Protein AF-U9UAG0-F1 (afdb_monomer)

Solvent-accessible surface area (backbone atoms only — not comparable to full-atom values): 7912 Å² total; per-residue (Å²): 140,80,86,85,74,85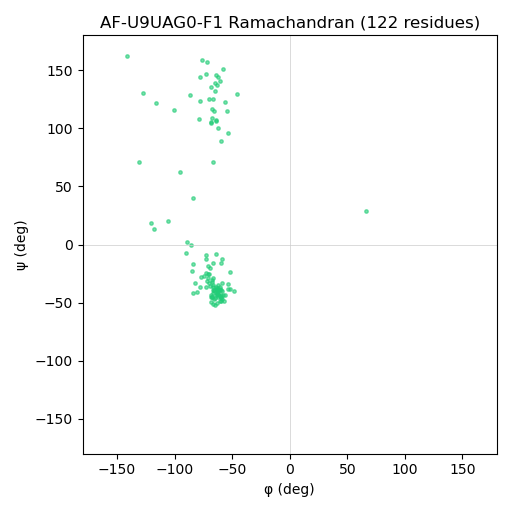,76,80,76,75,83,73,81,73,79,81,51,78,68,54,56,55,50,52,51,48,57,47,58,76,54,67,63,61,98,62,51,66,67,56,53,59,73,71,44,83,80,78,63,97,83,58,61,63,67,63,48,37,65,72,39,32,89,78,30,59,68,59,30,51,51,46,51,64,62,68,66,54,71,97,57,64,62,68,58,51,52,51,53,58,58,42,48,72,69,55,33,86,96,42,68,85,61,52,72,68,56,53,51,51,52,52,49,52,56,48,35,51,73,70,66,74,52,133

Organism: Rhizophagus irregularis (strain DAOM 181602 / DAOM 197198 / MUCL 43194) (NCBI:txid747089)

pLDDT: mean 78.3, std 14.94, range [43.12, 94.56]

Foldseek 3Di:
DDDDDDDPDPPPPPPDDPVVVVVVVVVVVVVPPPPADLVRVVVPDDDDDPPDPPLVVLVVCCVSRVPVSVVCCVPVVDDPDCVVVVVLVVVLCVVCDPVNVPDDPVRSVVVSVVVVCVVVVVDD

Nearest PDB structures (foldseek):
  6dww-assembly1_A  TM=6.811E-01  e=5.075E-03  Musca domestica
  4d1q-assembly1_A-2  TM=6.550E-01  e=4.469E-03  Musca domestica
  4d1q-assembly1_H-2  TM=6.082E-01  e=4.469E-03  Musca domestica
  8sjd-assembly1_C  TM=6.333E-01  e=7.430E-03  Musca domestica
  8edg-assembly1_C  TM=6.247E-01  e=6.973E-03  Musca domestica

InterPro domains:
  IPR008906 HAT, C-terminal dimerisation domain [PF05699] (38-118)
  IPR012337 Ribonuclease H-like superfamily [SSF53098] (25-120)
  IPR052035 Zinc finger BED domain-containing [PTHR46481] (19-119)

Secondary structure (DSSP, 8-state):
----PPP----------HHHHHHHHHHHHHT---SS-HHHHHHHSPPPPTTS-HHHHHHHTTTT-HHHHHHHHHHHTS-SSSHHHHHHHHHHHHHS-GGGTT--HHHHHHHHHHHHHHHTT---

Radius of gyration: 28.72 Å; Cα contacts (8 Å, |Δi|>4): 32; chains: 1; bounding box: 78×48×54 Å

Structure (mmCIF, N/CA/C/O backbone):
data_AF-U9UAG0-F1
#
_entry.id   AF-U9UAG0-F1
#
loop_
_atom_site.group_PDB
_atom_site.id
_atom_site.type_symbol
_atom_site.label_atom_id
_atom_site.label_alt_id
_atom_site.label_comp_id
_atom_site.label_asym_id
_atom_site.label_entity_id
_atom_site.label_seq_id
_atom_site.pdbx_PDB_ins_code
_atom_site.Cartn_x
_atom_site.Cartn_y
_atom_site.Cartn_z
_atom_site.occupancy
_atom_site.B_iso_or_equiv
_atom_site.auth_seq_id
_atom_site.auth_comp_id
_atom_site.auth_asym_id
_atom_site.auth_atom_id
_atom_site.pdbx_PDB_model_num
ATOM 1 N N . MET A 1 1 ? 51.147 31.957 6.687 1.00 44.72 1 MET A N 1
ATOM 2 C CA . MET A 1 1 ? 50.818 31.510 5.320 1.00 44.72 1 MET A CA 1
ATOM 3 C C . MET A 1 1 ? 51.761 30.370 4.972 1.00 44.72 1 MET A C 1
ATOM 5 O O . MET A 1 1 ? 52.860 30.613 4.499 1.00 44.72 1 MET A O 1
ATOM 9 N N . THR A 1 2 ? 51.398 29.145 5.346 1.00 51.44 2 THR A N 1
ATOM 10 C CA . THR A 1 2 ? 52.181 27.929 5.087 1.00 51.44 2 THR A CA 1
ATOM 11 C C . THR A 1 2 ? 51.574 27.217 3.883 1.00 51.44 2 THR A C 1
ATOM 13 O O . THR A 1 2 ? 50.413 26.817 3.915 1.00 51.44 2 THR A O 1
ATOM 16 N N . LEU A 1 3 ? 52.348 27.120 2.802 1.00 47.03 3 LEU A N 1
ATOM 17 C CA . LEU A 1 3 ? 52.022 26.331 1.615 1.00 47.03 3 LEU A CA 1
ATOM 18 C C . LEU A 1 3 ? 52.056 24.845 1.986 1.00 47.03 3 LEU A C 1
ATOM 20 O O . LEU A 1 3 ? 53.102 24.325 2.366 1.00 47.03 3 LEU A O 1
ATOM 24 N N . TYR A 1 4 ? 50.914 24.170 1.883 1.00 56.78 4 TYR A N 1
ATOM 25 C CA . TYR A 1 4 ? 50.850 22.713 1.930 1.00 56.78 4 TYR A CA 1
ATOM 26 C C . TYR A 1 4 ? 51.278 22.172 0.559 1.00 56.78 4 TYR A C 1
ATOM 28 O O . TYR A 1 4 ? 50.556 22.331 -0.423 1.00 56.78 4 TYR A O 1
ATOM 36 N N . ALA A 1 5 ? 52.472 21.585 0.484 1.00 63.50 5 ALA A N 1
ATOM 37 C CA . ALA A 1 5 ? 52.925 20.819 -0.673 1.00 63.50 5 ALA A CA 1
ATOM 38 C C . ALA A 1 5 ? 52.439 19.364 -0.522 1.00 63.50 5 ALA A C 1
ATOM 40 O O . ALA A 1 5 ? 52.677 18.774 0.539 1.00 63.50 5 ALA A O 1
ATOM 41 N N . PRO A 1 6 ? 51.772 18.766 -1.528 1.00 56.50 6 PRO A N 1
ATOM 42 C CA . PRO A 1 6 ? 51.402 17.361 -1.462 1.00 56.50 6 PRO A CA 1
ATOM 43 C C . PRO A 1 6 ? 52.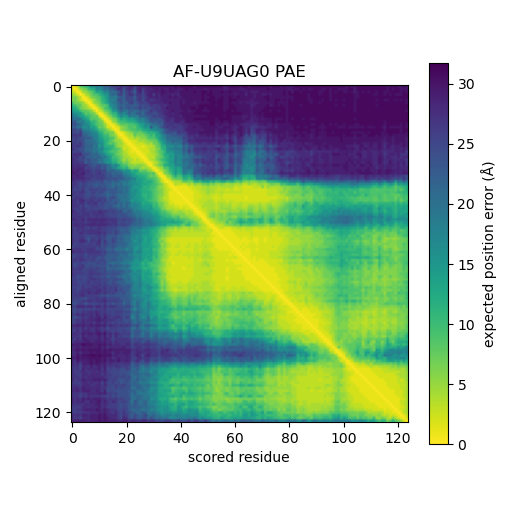684 16.525 -1.484 1.00 56.50 6 PRO A C 1
ATOM 45 O O . PRO A 1 6 ? 53.527 16.687 -2.364 1.00 56.50 6 PRO A O 1
ATOM 48 N N . GLN A 1 7 ? 52.853 15.664 -0.484 1.00 50.25 7 GLN A N 1
ATOM 49 C CA . GLN A 1 7 ? 53.914 14.663 -0.500 1.00 50.25 7 GLN A CA 1
ATOM 50 C C . GLN A 1 7 ? 53.552 13.634 -1.572 1.00 50.25 7 GLN A C 1
ATOM 52 O O . GLN A 1 7 ? 52.447 13.086 -1.543 1.00 50.25 7 GLN A O 1
ATOM 57 N N . GLU A 1 8 ? 54.463 13.395 -2.516 1.00 49.06 8 GLU A N 1
ATOM 58 C CA . GLU A 1 8 ? 54.342 12.297 -3.471 1.00 49.06 8 GLU A CA 1
ATOM 59 C C . GLU A 1 8 ? 54.155 10.999 -2.688 1.00 49.06 8 GLU A C 1
ATOM 61 O O . GLU A 1 8 ? 55.009 10.577 -1.904 1.00 49.06 8 GLU A O 1
ATOM 66 N N . THR A 1 9 ? 52.986 10.393 -2.856 1.00 50.81 9 THR A N 1
ATOM 67 C CA . THR A 1 9 ? 52.689 9.086 -2.292 1.00 50.81 9 THR A CA 1
ATOM 68 C C . THR A 1 9 ? 53.585 8.101 -3.026 1.00 50.81 9 THR A C 1
ATOM 70 O O . THR A 1 9 ? 53.407 7.858 -4.218 1.00 50.81 9 THR A O 1
ATOM 73 N N . GLN A 1 10 ? 54.599 7.578 -2.337 1.00 43.12 10 GLN A N 1
ATOM 74 C CA . GLN A 1 10 ? 55.404 6.486 -2.864 1.00 43.12 10 GLN A CA 1
ATOM 75 C C . GLN A 1 10 ? 54.456 5.336 -3.206 1.00 43.12 10 GLN A C 1
ATOM 77 O O . GLN A 1 10 ? 53.705 4.888 -2.339 1.00 43.12 10 GLN A O 1
ATOM 82 N N . ASN A 1 11 ? 54.474 4.899 -4.468 1.00 48.38 11 ASN A N 1
ATOM 83 C CA . ASN A 1 11 ? 53.772 3.710 -4.934 1.00 48.38 11 ASN A CA 1
ATOM 84 C C . ASN A 1 11 ? 54.188 2.525 -4.057 1.00 48.38 11 ASN A C 1
ATOM 86 O O . ASN A 1 11 ? 55.221 1.894 -4.285 1.00 48.38 11 ASN A O 1
ATOM 90 N N . THR A 1 12 ? 53.389 2.214 -3.041 1.00 43.41 12 THR A N 1
ATOM 91 C CA . THR A 1 12 ? 53.455 0.917 -2.389 1.00 43.41 12 THR A CA 1
ATOM 92 C C . THR A 1 12 ? 52.940 -0.070 -3.416 1.00 43.41 12 THR A C 1
ATOM 94 O O . THR A 1 12 ? 51.746 -0.085 -3.715 1.00 43.41 12 THR A O 1
ATOM 97 N N . ASN A 1 13 ? 53.850 -0.844 -4.003 1.00 45.50 13 ASN A N 1
ATOM 98 C CA . ASN A 1 13 ? 53.514 -2.034 -4.767 1.00 45.50 13 ASN A CA 1
ATOM 99 C C . ASN A 1 13 ? 52.769 -2.977 -3.817 1.00 45.50 13 ASN A C 1
ATOM 101 O O . ASN A 1 13 ? 53.387 -3.747 -3.087 1.00 45.50 13 ASN A O 1
ATOM 105 N N . ILE A 1 14 ? 51.445 -2.840 -3.755 1.00 57.34 14 ILE A N 1
ATOM 106 C CA . ILE A 1 14 ? 50.582 -3.808 -3.095 1.00 57.34 14 ILE A CA 1
ATOM 107 C C . ILE A 1 14 ? 50.665 -5.045 -3.981 1.00 57.34 14 ILE A C 1
ATOM 109 O O . ILE A 1 14 ? 50.164 -5.057 -5.105 1.00 57.34 14 ILE A O 1
ATOM 113 N N . GLU A 1 15 ? 51.405 -6.035 -3.502 1.00 55.41 15 GLU A N 1
ATOM 114 C CA . GLU A 1 15 ? 51.530 -7.347 -4.114 1.00 55.41 15 GLU A CA 1
ATOM 115 C C . GLU A 1 15 ? 50.134 -7.985 -4.096 1.00 55.41 15 GLU A C 1
ATOM 117 O O . GLU A 1 15 ? 49.636 -8.404 -3.052 1.00 55.41 15 GLU A O 1
ATOM 122 N N . TYR A 1 16 ? 49.452 -7.933 -5.242 1.00 52.00 16 TYR A N 1
ATOM 123 C CA . TYR A 1 16 ? 48.129 -8.522 -5.427 1.00 52.00 16 TYR A CA 1
ATOM 124 C C . TYR A 1 16 ? 48.252 -10.036 -5.263 1.00 52.00 16 TYR A C 1
ATOM 126 O O . TYR A 1 16 ? 48.802 -10.724 -6.124 1.00 52.00 16 TYR A O 1
ATOM 134 N N . ASN A 1 17 ? 47.760 -10.555 -4.140 1.00 61.88 17 ASN A N 1
ATOM 135 C CA . ASN A 1 17 ? 47.757 -11.985 -3.883 1.00 61.88 17 ASN A CA 1
ATOM 136 C C . ASN A 1 17 ? 46.626 -12.655 -4.669 1.00 61.88 17 ASN A C 1
ATOM 138 O O . ASN A 1 17 ? 45.525 -12.123 -4.776 1.00 61.88 17 ASN A O 1
ATOM 142 N N . SER A 1 18 ? 46.874 -13.876 -5.150 1.00 60.59 18 SER A N 1
ATOM 143 C CA . SER A 1 18 ? 45.901 -14.711 -5.878 1.00 60.59 18 SER A CA 1
ATOM 144 C C . SER A 1 18 ? 44.554 -14.882 -5.152 1.00 60.59 18 SER A C 1
ATOM 146 O O . SER A 1 18 ? 43.548 -15.142 -5.802 1.00 60.59 18 SER A O 1
ATOM 148 N N . SER A 1 19 ? 44.514 -14.722 -3.825 1.00 60.78 19 SER A N 1
ATOM 149 C CA . SER A 1 19 ? 43.282 -14.762 -3.024 1.00 60.78 19 SER A CA 1
ATOM 150 C C . SER A 1 19 ? 42.375 -13.541 -3.223 1.00 60.78 19 SER A C 1
ATOM 152 O O . SER A 1 19 ? 41.166 -13.636 -3.019 1.00 60.78 19 SER A O 1
ATOM 154 N N . ASP A 1 20 ? 42.928 -12.396 -3.628 1.00 66.69 20 ASP A N 1
ATOM 155 C CA . ASP A 1 20 ? 42.156 -11.172 -3.862 1.00 66.69 20 ASP A CA 1
ATOM 156 C C . ASP A 1 20 ? 41.394 -11.234 -5.192 1.00 66.69 20 ASP A C 1
ATOM 158 O O . ASP A 1 20 ? 40.305 -10.669 -5.303 1.00 66.69 20 ASP A O 1
ATOM 162 N N . GLU A 1 21 ? 41.891 -11.990 -6.179 1.00 66.25 21 GLU A N 1
ATOM 163 C CA . GLU A 1 21 ? 41.129 -12.290 -7.399 1.00 66.25 21 GLU A CA 1
ATOM 164 C C . GLU A 1 21 ? 39.866 -13.105 -7.095 1.00 66.25 21 GLU A C 1
ATOM 166 O O . GLU A 1 21 ? 38.805 -12.845 -7.669 1.00 66.25 21 GLU A O 1
ATOM 171 N N . ASP A 1 22 ? 39.936 -14.036 -6.141 1.00 74.69 22 ASP A N 1
ATOM 172 C CA . ASP A 1 22 ? 38.776 -14.810 -5.697 1.00 74.69 22 ASP A CA 1
ATOM 173 C C . ASP A 1 22 ? 37.742 -13.923 -4.997 1.00 74.69 22 ASP A C 1
ATOM 175 O O . ASP A 1 22 ? 36.546 -14.065 -5.245 1.00 74.69 22 ASP A O 1
ATOM 179 N N . LEU A 1 23 ? 38.170 -12.949 -4.188 1.00 72.38 23 LEU A N 1
ATOM 180 C CA . LEU A 1 23 ? 37.257 -11.996 -3.548 1.00 72.38 23 LEU A CA 1
ATOM 181 C C . LEU A 1 23 ? 36.620 -11.043 -4.562 1.00 72.38 23 LEU A C 1
ATOM 183 O O . LEU A 1 23 ? 35.405 -10.838 -4.536 1.00 72.38 23 LEU A O 1
ATOM 187 N N . VAL A 1 24 ? 37.407 -10.487 -5.485 1.00 70.88 24 VAL A N 1
ATOM 188 C CA . VAL A 1 24 ? 36.912 -9.581 -6.532 1.00 70.88 24 VAL A CA 1
ATOM 189 C C . VAL A 1 24 ? 35.980 -10.315 -7.491 1.00 70.88 24 VAL A C 1
ATOM 191 O O . VAL A 1 24 ? 34.934 -9.770 -7.855 1.00 70.88 24 VAL A O 1
ATOM 194 N N . SER A 1 25 ? 36.296 -11.558 -7.862 1.00 66.94 25 SER A N 1
ATOM 195 C CA . SER A 1 25 ? 35.426 -12.401 -8.687 1.00 66.94 25 SER A CA 1
ATOM 196 C C . SER A 1 25 ? 34.144 -12.787 -7.947 1.00 66.94 25 SER A C 1
ATOM 198 O O . SER A 1 25 ? 33.072 -12.775 -8.547 1.00 66.94 25 SER A O 1
ATOM 200 N N . HIS A 1 26 ? 34.200 -13.028 -6.631 1.00 65.44 26 HIS A N 1
ATOM 201 C CA . HIS A 1 26 ? 33.002 -13.240 -5.823 1.00 65.44 26 HIS A CA 1
ATOM 202 C C . HIS A 1 26 ? 32.140 -11.976 -5.788 1.00 65.44 26 HIS A C 1
ATOM 204 O O . HIS A 1 26 ? 30.969 -12.038 -6.145 1.00 65.44 26 HIS A O 1
ATOM 210 N N . ILE A 1 27 ? 32.710 -10.815 -5.445 1.00 68.00 27 ILE A N 1
ATOM 211 C CA . ILE A 1 27 ? 32.011 -9.517 -5.402 1.00 68.00 27 ILE A CA 1
ATOM 212 C C . ILE A 1 27 ? 31.378 -9.196 -6.759 1.00 68.00 27 ILE A C 1
ATOM 214 O O . ILE A 1 27 ? 30.217 -8.796 -6.829 1.00 68.00 27 ILE A O 1
ATOM 218 N N . SER A 1 28 ? 32.107 -9.424 -7.850 1.00 65.31 28 SER A N 1
ATOM 219 C CA . SER A 1 28 ? 31.593 -9.216 -9.205 1.00 65.31 28 SER A CA 1
ATOM 220 C C . SER A 1 28 ? 30.573 -10.274 -9.644 1.00 65.31 28 SER A C 1
ATOM 222 O O . SER A 1 28 ? 29.695 -9.964 -10.442 1.00 65.31 28 SER A O 1
ATOM 224 N N . LYS A 1 29 ? 30.602 -11.483 -9.071 1.00 64.50 29 LYS A N 1
ATOM 225 C CA . LYS A 1 29 ? 29.579 -12.527 -9.246 1.00 64.50 29 LYS A CA 1
ATOM 226 C C . LYS A 1 29 ? 28.273 -12.201 -8.514 1.00 64.50 29 LYS A C 1
ATOM 228 O O . LYS A 1 29 ? 27.209 -12.468 -9.070 1.00 64.50 29 LYS A O 1
ATOM 233 N N . TRP A 1 30 ? 28.328 -11.586 -7.326 1.00 57.19 30 TRP A N 1
ATOM 234 C CA . TRP A 1 30 ? 27.146 -10.978 -6.683 1.00 57.19 30 TRP A CA 1
ATOM 235 C C . TRP A 1 30 ? 26.660 -9.761 -7.470 1.00 57.19 30 TRP A C 1
ATOM 237 O O . TRP A 1 30 ? 25.464 -9.517 -7.582 1.00 57.19 30 TRP A O 1
ATOM 247 N N . ARG A 1 31 ? 27.597 -9.050 -8.103 1.00 55.69 31 ARG A N 1
ATOM 248 C CA . ARG A 1 31 ? 27.354 -7.995 -9.083 1.00 55.69 31 ARG A CA 1
ATOM 249 C C . ARG A 1 31 ? 27.147 -8.559 -10.495 1.00 55.69 31 ARG A C 1
ATOM 251 O O . ARG A 1 31 ? 27.602 -7.962 -11.472 1.00 55.69 31 ARG A O 1
ATOM 258 N N . ARG A 1 32 ? 26.435 -9.683 -10.640 1.00 55.97 32 ARG A N 1
ATOM 259 C CA . ARG A 1 32 ? 25.735 -9.994 -11.897 1.00 55.97 32 ARG A CA 1
ATOM 260 C C . ARG A 1 32 ? 24.610 -8.970 -12.066 1.00 55.97 32 ARG A C 1
ATOM 262 O O . ARG A 1 32 ? 23.437 -9.266 -11.886 1.00 55.97 32 ARG A O 1
ATOM 269 N N . ILE A 1 33 ? 25.021 -7.740 -12.348 1.00 59.84 33 ILE A N 1
ATOM 270 C CA . ILE A 1 33 ? 24.188 -6.636 -12.784 1.00 59.84 33 ILE A CA 1
ATOM 271 C C . ILE A 1 33 ? 23.669 -7.053 -14.154 1.00 59.84 33 ILE A C 1
ATOM 273 O O . ILE A 1 33 ? 24.444 -7.262 -15.090 1.00 59.84 33 ILE A O 1
ATOM 277 N N . GLU A 1 34 ? 22.358 -7.239 -14.241 1.00 60.34 34 GLU A N 1
ATOM 278 C CA . GLU A 1 34 ? 21.638 -7.176 -15.505 1.00 60.34 34 GLU A CA 1
ATOM 279 C C . GLU A 1 34 ? 22.132 -5.927 -16.253 1.00 60.34 34 GLU A C 1
ATOM 281 O O . GLU A 1 34 ? 22.240 -4.863 -15.650 1.00 60.34 34 GLU A O 1
ATOM 286 N N . THR A 1 35 ? 22.527 -6.038 -17.527 1.00 63.66 35 THR A N 1
ATOM 287 C CA . THR A 1 35 ? 23.242 -4.957 -18.248 1.00 63.66 35 THR A CA 1
ATOM 288 C C . THR A 1 35 ? 22.467 -3.636 -18.314 1.00 63.66 35 THR A C 1
ATOM 290 O O . THR A 1 35 ? 23.034 -2.610 -18.680 1.00 63.66 35 THR A O 1
ATOM 293 N N . VAL A 1 36 ? 21.181 -3.670 -17.964 1.00 72.50 36 VAL A N 1
ATOM 294 C CA . VAL A 1 36 ? 20.283 -2.535 -17.788 1.00 72.50 36 VAL A CA 1
ATOM 295 C C . VAL A 1 36 ? 19.640 -2.669 -16.408 1.00 72.50 36 VAL A C 1
ATOM 297 O O . VAL A 1 36 ? 19.125 -3.736 -16.077 1.00 72.50 36 VAL A O 1
ATOM 300 N N . SER A 1 37 ? 19.667 -1.600 -15.607 1.00 86.94 37 SER A N 1
ATOM 301 C CA . SER A 1 37 ? 18.997 -1.585 -14.305 1.00 86.94 37 SER A CA 1
ATOM 302 C C . SER A 1 37 ? 17.490 -1.770 -14.481 1.00 86.94 37 SER A C 1
ATOM 304 O O . SER A 1 37 ? 16.892 -1.221 -15.406 1.00 86.94 37 SER A O 1
ATOM 306 N N . GLU A 1 38 ? 16.853 -2.471 -13.546 1.00 90.19 38 GLU A N 1
ATOM 307 C CA . GLU A 1 38 ? 15.393 -2.549 -13.428 1.00 90.19 38 GLU A CA 1
ATOM 308 C C . GLU A 1 38 ? 14.741 -1.153 -13.481 1.00 90.19 38 GLU A C 1
ATOM 310 O O . GLU A 1 38 ? 13.729 -0.949 -14.151 1.00 90.19 38 GLU A O 1
ATOM 315 N N . PHE A 1 39 ? 15.374 -0.172 -12.829 1.00 90.25 39 PHE A N 1
ATOM 316 C CA . PHE A 1 39 ? 14.957 1.229 -12.846 1.00 90.25 39 PHE A CA 1
ATOM 317 C C . PHE A 1 39 ? 15.013 1.847 -14.245 1.00 90.25 39 PHE A C 1
ATOM 319 O O . PHE A 1 39 ? 14.056 2.490 -14.673 1.00 90.25 39 PHE A O 1
ATOM 326 N N . ASP A 1 40 ? 16.101 1.613 -14.978 1.00 91.38 40 ASP A N 1
ATOM 327 C CA . ASP A 1 40 ? 16.249 2.121 -16.340 1.00 91.38 40 ASP A CA 1
ATOM 328 C C . ASP A 1 40 ? 15.224 1.470 -17.273 1.00 91.38 40 ASP A C 1
ATOM 330 O O . ASP A 1 40 ? 14.631 2.149 -18.109 1.00 91.38 40 ASP A O 1
ATOM 334 N N . ARG A 1 41 ? 14.959 0.168 -17.109 1.00 91.06 41 ARG A N 1
ATOM 335 C CA . ARG A 1 41 ? 13.921 -0.542 -17.867 1.00 91.06 41 ARG A CA 1
ATOM 336 C C . ARG A 1 41 ? 12.541 0.073 -17.627 1.00 91.06 41 ARG A C 1
ATOM 338 O O . ARG A 1 41 ? 11.847 0.366 -18.595 1.00 91.06 41 ARG A O 1
ATOM 345 N N . TYR A 1 42 ? 12.191 0.357 -16.372 1.00 91.62 42 TYR A N 1
ATOM 346 C CA . TYR A 1 42 ? 10.928 1.013 -16.023 1.00 91.62 42 TYR A CA 1
ATOM 347 C C . TYR A 1 42 ? 10.814 2.428 -16.612 1.00 91.62 42 TYR A C 1
ATOM 349 O O . TYR A 1 42 ? 9.776 2.786 -17.162 1.00 91.62 42 TYR A O 1
ATOM 357 N N . LEU A 1 43 ? 11.877 3.238 -16.541 1.00 91.50 43 LEU A N 1
ATOM 358 C CA . LEU A 1 43 ? 11.857 4.605 -17.077 1.00 91.50 43 LEU A CA 1
ATOM 359 C C . LEU A 1 43 ? 11.731 4.664 -18.604 1.00 91.50 43 LEU A C 1
ATOM 361 O O . LEU A 1 43 ? 11.198 5.642 -19.128 1.00 91.50 43 LEU A O 1
ATOM 365 N N . ASN A 1 44 ? 12.231 3.643 -19.302 1.00 91.62 44 ASN A N 1
ATOM 366 C CA . ASN A 1 44 ? 12.149 3.536 -20.758 1.00 91.62 44 ASN A CA 1
ATOM 367 C C . ASN A 1 44 ? 10.888 2.802 -21.245 1.00 91.62 44 AS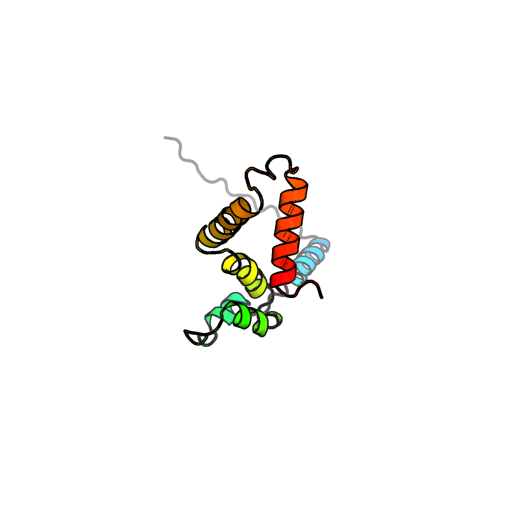N A C 1
ATOM 369 O O . ASN A 1 44 ? 10.651 2.758 -22.452 1.00 91.62 44 ASN A O 1
ATOM 373 N N . ALA A 1 45 ? 10.094 2.222 -20.342 1.00 89.19 45 ALA A N 1
ATOM 374 C CA . ALA A 1 45 ? 8.852 1.548 -20.689 1.00 89.19 45 ALA A CA 1
ATOM 375 C C . ALA A 1 45 ? 7.757 2.544 -21.102 1.00 89.19 45 ALA A C 1
ATOM 377 O O . ALA A 1 45 ? 7.750 3.718 -20.712 1.00 89.19 45 ALA A O 1
ATOM 378 N N . ASP A 1 46 ? 6.786 2.053 -21.872 1.00 88.44 46 ASP A N 1
ATOM 379 C CA . ASP A 1 46 ? 5.599 2.830 -22.207 1.00 88.44 46 ASP A CA 1
ATOM 380 C C . ASP A 1 46 ? 4.829 3.218 -20.942 1.00 88.44 46 ASP A C 1
ATOM 382 O O . ASP A 1 46 ? 4.664 2.441 -19.997 1.00 88.44 46 ASP A O 1
ATOM 386 N N . ARG A 1 47 ? 4.316 4.451 -20.929 1.00 83.94 47 ARG A N 1
ATOM 387 C CA . ARG A 1 47 ? 3.565 4.960 -19.781 1.00 83.94 47 ARG A CA 1
ATOM 388 C C . ARG A 1 47 ? 2.278 4.164 -19.594 1.00 83.94 47 ARG A C 1
ATOM 390 O O . ARG A 1 47 ? 1.487 4.011 -20.525 1.00 83.94 47 ARG A O 1
ATOM 397 N N . ALA A 1 48 ? 2.029 3.755 -18.353 1.00 82.38 48 ALA A N 1
ATOM 398 C CA . ALA A 1 48 ? 0.748 3.189 -17.965 1.00 82.38 48 ALA A CA 1
ATOM 399 C C . ALA A 1 48 ? -0.400 4.179 -18.240 1.00 82.38 48 ALA A C 1
ATOM 401 O O . ALA A 1 48 ? -0.237 5.403 -18.220 1.00 82.38 48 ALA A O 1
ATOM 402 N N . GLN A 1 49 ? -1.585 3.636 -18.501 1.00 83.44 49 GLN A N 1
ATOM 403 C CA . GLN A 1 49 ? -2.774 4.426 -18.799 1.00 83.44 49 GLN A CA 1
ATOM 404 C C . GLN A 1 49 ? -3.163 5.302 -17.594 1.00 83.44 49 GLN A C 1
ATOM 406 O O . GLN A 1 49 ? -3.179 4.827 -16.463 1.00 83.44 49 GLN A O 1
ATOM 411 N N . ALA A 1 50 ? -3.531 6.567 -17.830 1.00 75.12 50 ALA A N 1
ATOM 412 C 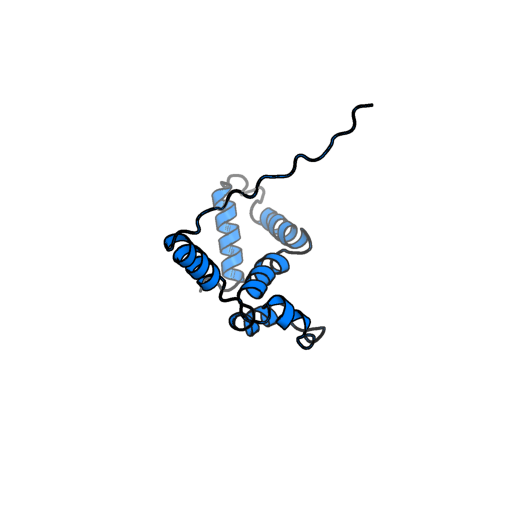CA . ALA A 1 50 ? -3.694 7.586 -16.780 1.00 75.12 50 ALA A CA 1
ATOM 413 C C . ALA A 1 50 ? -4.733 7.274 -15.678 1.00 75.12 50 ALA A C 1
ATOM 415 O O . ALA A 1 50 ? -4.728 7.926 -14.639 1.00 75.12 50 ALA A O 1
ATOM 416 N N . LEU A 1 51 ? -5.627 6.306 -15.898 1.00 80.12 51 LEU A N 1
ATOM 417 C CA . LEU A 1 51 ? -6.674 5.899 -14.952 1.00 80.12 51 LEU A CA 1
ATOM 418 C C . LEU A 1 51 ? -6.562 4.423 -14.543 1.00 80.12 51 LEU A C 1
ATOM 420 O O . LEU A 1 51 ? -7.542 3.834 -14.088 1.00 80.12 51 LEU A O 1
ATOM 424 N N . CYS A 1 52 ? -5.401 3.792 -14.733 1.00 82.50 52 CYS A N 1
ATOM 425 C CA . CYS A 1 52 ? -5.216 2.435 -14.240 1.00 82.50 52 CYS A CA 1
ATOM 426 C C . CYS A 1 52 ? -5.076 2.428 -12.715 1.00 82.50 52 CYS A C 1
ATOM 428 O O . CYS A 1 52 ? -4.480 3.327 -12.125 1.00 82.50 52 CYS A O 1
ATOM 430 N N . ASP A 1 53 ? -5.570 1.369 -12.083 1.00 88.62 53 ASP A N 1
ATOM 431 C CA . ASP A 1 53 ? -5.246 1.086 -10.691 1.00 88.62 53 ASP A CA 1
ATOM 432 C C . ASP A 1 53 ? -3.741 0.802 -10.571 1.00 88.62 53 ASP A C 1
ATOM 434 O O . ASP A 1 53 ? -3.254 -0.249 -11.003 1.00 88.62 53 ASP A O 1
ATOM 438 N N . THR A 1 54 ? -3.009 1.769 -10.013 1.00 90.06 54 THR A N 1
ATOM 439 C CA . THR A 1 54 ? -1.550 1.742 -9.881 1.00 90.06 54 THR A CA 1
ATOM 440 C C . THR A 1 54 ? -1.072 0.546 -9.060 1.00 90.06 54 THR A C 1
ATOM 442 O O . THR A 1 54 ? -0.083 -0.085 -9.427 1.00 90.06 54 THR A O 1
ATOM 445 N N . LEU A 1 55 ? -1.780 0.176 -7.986 1.00 89.44 55 LEU A N 1
ATOM 446 C CA . LEU A 1 55 ? -1.399 -0.963 -7.143 1.00 89.44 55 LEU A CA 1
ATOM 447 C C . LEU A 1 55 ? -1.566 -2.281 -7.903 1.00 89.44 55 LEU A C 1
ATOM 449 O O . LEU A 1 55 ? -0.676 -3.131 -7.893 1.00 89.44 55 LEU A O 1
ATOM 453 N N . ASN A 1 56 ? -2.676 -2.430 -8.627 1.00 90.69 56 ASN A N 1
ATOM 454 C CA . ASN A 1 56 ? -2.894 -3.596 -9.482 1.00 90.69 56 ASN A CA 1
ATOM 455 C C . ASN A 1 56 ? -1.972 -3.617 -10.711 1.00 90.69 56 ASN A C 1
ATOM 457 O O . ASN A 1 56 ? -1.704 -4.686 -11.261 1.00 90.69 56 ASN A O 1
ATOM 461 N N . TRP A 1 57 ? -1.486 -2.466 -11.179 1.00 92.19 57 TRP A N 1
ATOM 462 C CA . TRP A 1 57 ? -0.445 -2.412 -12.203 1.00 92.19 57 TRP A CA 1
ATOM 463 C C . TRP A 1 57 ? 0.875 -2.976 -11.666 1.00 92.19 57 TRP A C 1
ATOM 465 O O . TRP A 1 57 ? 1.399 -3.913 -12.265 1.00 92.19 57 TRP A O 1
ATO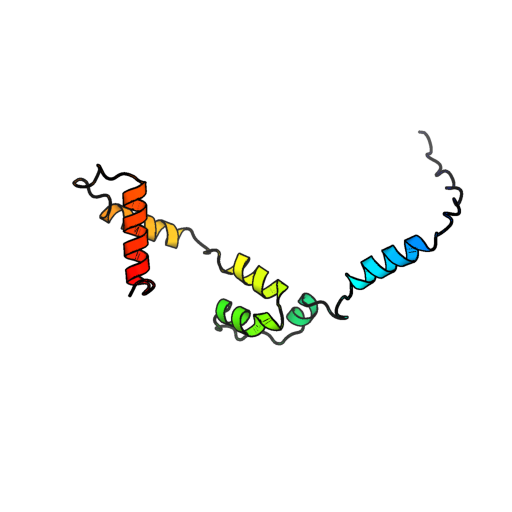M 475 N N . TRP A 1 58 ? 1.343 -2.512 -10.502 1.00 93.50 58 TRP A N 1
ATOM 476 C CA . TRP A 1 58 ? 2.566 -3.028 -9.872 1.00 93.50 58 TRP A CA 1
ATOM 477 C C . TRP A 1 58 ? 2.477 -4.514 -9.535 1.00 93.50 58 TRP A C 1
ATOM 479 O O . TRP A 1 58 ? 3.434 -5.244 -9.763 1.00 93.50 58 TRP A O 1
ATOM 489 N N . LYS A 1 59 ? 1.311 -4.987 -9.080 1.00 91.94 59 LYS A N 1
ATOM 490 C CA . LYS A 1 59 ? 1.067 -6.415 -8.835 1.00 91.94 59 LYS A CA 1
ATOM 491 C C . LYS A 1 59 ? 1.221 -7.270 -10.097 1.00 91.94 59 LYS A C 1
ATOM 493 O O . LYS A 1 59 ? 1.693 -8.396 -10.021 1.00 91.94 59 LYS A O 1
ATOM 498 N N . ARG A 1 60 ? 0.808 -6.757 -11.261 1.00 92.75 60 ARG A N 1
ATOM 499 C CA . ARG A 1 60 ? 0.927 -7.476 -12.542 1.00 92.75 60 ARG A CA 1
ATOM 500 C C . ARG A 1 60 ? 2.355 -7.512 -13.081 1.00 92.75 60 ARG A C 1
ATOM 502 O O . ARG A 1 60 ? 2.678 -8.451 -13.793 1.00 92.75 60 ARG A O 1
ATOM 509 N N . HIS A 1 61 ? 3.180 -6.525 -12.740 1.00 92.19 61 HIS A N 1
ATOM 510 C CA . HIS A 1 61 ? 4.568 -6.425 -13.206 1.00 92.19 61 HIS A CA 1
ATOM 511 C C . HIS A 1 61 ? 5.578 -6.774 -12.102 1.00 92.19 61 HIS A C 1
ATOM 513 O O . HIS A 1 61 ? 6.741 -6.395 -12.183 1.00 92.19 61 HIS A O 1
ATOM 519 N N . GLU A 1 62 ? 5.149 -7.496 -11.063 1.00 93.12 62 GLU A N 1
ATOM 520 C CA . GLU A 1 62 ? 6.005 -7.893 -9.938 1.00 93.12 62 GLU A CA 1
ATOM 521 C C . GLU A 1 62 ? 7.157 -8.807 -10.382 1.00 93.12 62 GLU A C 1
ATOM 523 O O . GLU A 1 62 ? 8.266 -8.685 -9.872 1.00 93.12 62 GLU A O 1
ATOM 528 N N . GLU A 1 63 ? 6.927 -9.666 -11.378 1.00 91.31 63 GLU A N 1
ATOM 529 C CA . GLU A 1 63 ? 7.973 -10.523 -11.952 1.00 91.31 63 GLU A CA 1
ATOM 530 C C . GLU A 1 63 ? 8.981 -9.738 -12.811 1.00 91.31 63 GLU A C 1
ATOM 532 O O . GLU A 1 63 ? 10.156 -10.094 -12.866 1.00 91.31 63 GLU A O 1
ATOM 537 N N . GLU A 1 64 ? 8.540 -8.659 -13.467 1.00 91.19 64 GLU A N 1
ATOM 538 C CA . GLU A 1 64 ? 9.381 -7.817 -14.332 1.00 91.19 64 GLU A CA 1
ATOM 539 C C . GLU A 1 64 ? 10.193 -6.789 -13.529 1.00 91.19 64 GLU A C 1
ATOM 541 O O . GLU A 1 64 ? 11.332 -6.460 -13.886 1.00 91.19 64 GLU A O 1
ATOM 546 N N . TYR A 1 65 ? 9.605 -6.306 -12.431 1.00 92.75 65 TYR A N 1
A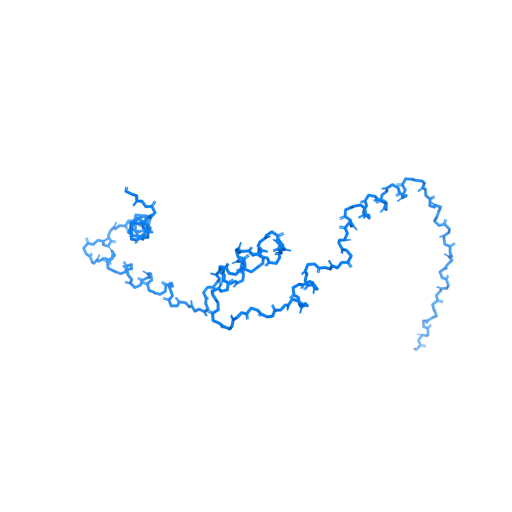TOM 547 C CA . TYR A 1 65 ? 10.164 -5.295 -11.544 1.00 92.75 65 TYR A CA 1
ATOM 548 C C . TYR A 1 65 ? 10.075 -5.741 -10.070 1.00 92.75 65 TYR A C 1
ATOM 550 O O . TYR A 1 65 ? 9.269 -5.205 -9.298 1.00 92.75 65 TYR A O 1
ATOM 558 N N . PRO A 1 66 ? 10.870 -6.737 -9.640 1.00 91.62 66 PRO A N 1
ATOM 559 C CA . PRO A 1 66 ? 10.764 -7.305 -8.298 1.00 91.62 66 PRO A CA 1
ATOM 560 C C . PRO A 1 66 ? 11.156 -6.325 -7.185 1.00 91.62 66 PRO A C 1
ATOM 562 O O . PRO A 1 66 ? 10.547 -6.344 -6.115 1.00 91.62 66 PRO A O 1
ATOM 565 N N . ASN A 1 67 ? 12.138 -5.443 -7.391 1.00 92.50 67 ASN A N 1
ATOM 566 C CA . ASN A 1 67 ? 12.543 -4.504 -6.342 1.00 92.50 67 ASN A CA 1
ATOM 567 C C . ASN A 1 67 ? 11.651 -3.260 -6.341 1.00 92.50 67 ASN A C 1
ATOM 569 O O . ASN A 1 67 ? 11.216 -2.810 -5.280 1.00 92.50 67 ASN A O 1
ATOM 573 N N . LEU A 1 68 ? 11.322 -2.726 -7.520 1.00 93.81 68 LEU A N 1
ATOM 574 C CA . LEU A 1 68 ? 10.466 -1.550 -7.644 1.00 93.81 68 LEU A CA 1
ATOM 575 C C . LEU A 1 68 ? 9.024 -1.852 -7.247 1.00 93.81 68 LEU A C 1
ATOM 577 O O . LEU A 1 68 ? 8.394 -0.995 -6.638 1.00 93.81 68 LEU A O 1
ATOM 581 N N . SER A 1 69 ? 8.497 -3.048 -7.527 1.00 93.88 69 SER A N 1
ATOM 582 C CA . SER A 1 69 ? 7.152 -3.425 -7.071 1.00 93.88 69 SER A CA 1
ATOM 583 C C . SER A 1 69 ? 7.065 -3.498 -5.546 1.00 93.88 69 SER A C 1
ATOM 585 O O . SER A 1 69 ? 6.064 -3.065 -4.977 1.00 93.88 69 SER A O 1
ATOM 587 N N . ASN A 1 70 ? 8.120 -3.960 -4.867 1.00 93.44 70 ASN A N 1
ATOM 588 C CA . ASN A 1 70 ? 8.198 -3.927 -3.407 1.00 93.44 70 ASN A CA 1
ATOM 589 C C . ASN A 1 70 ? 8.252 -2.490 -2.879 1.00 93.44 70 ASN A C 1
ATOM 591 O O . ASN A 1 70 ? 7.444 -2.127 -2.027 1.00 93.44 70 ASN A O 1
ATOM 595 N N . MET A 1 71 ? 9.096 -1.633 -3.461 1.00 94.56 71 MET A N 1
ATOM 596 C CA . MET A 1 71 ? 9.103 -0.206 -3.117 1.00 94.56 71 MET A CA 1
ATOM 597 C C . MET A 1 71 ? 7.732 0.439 -3.358 1.00 94.56 71 MET A C 1
ATOM 599 O O . MET A 1 71 ? 7.238 1.198 -2.530 1.00 94.56 71 MET A O 1
ATOM 603 N N . ALA A 1 72 ? 7.080 0.131 -4.476 1.00 93.25 72 ALA A N 1
ATOM 604 C CA . ALA A 1 72 ? 5.770 0.669 -4.801 1.00 93.25 72 ALA A CA 1
ATOM 605 C C . ALA A 1 72 ? 4.704 0.242 -3.786 1.00 93.25 72 ALA A C 1
ATOM 607 O O . ALA A 1 72 ? 3.870 1.069 -3.424 1.00 93.25 72 ALA A O 1
ATOM 608 N N . LYS A 1 73 ? 4.740 -1.001 -3.286 1.00 91.38 73 LYS A N 1
ATOM 609 C CA . LYS A 1 73 ? 3.859 -1.460 -2.197 1.00 91.38 73 LYS A CA 1
ATOM 610 C C . LYS A 1 73 ? 4.069 -0.625 -0.929 1.00 91.38 73 LYS A C 1
ATOM 612 O O . LYS A 1 73 ? 3.083 -0.194 -0.331 1.00 91.38 73 LYS A O 1
ATOM 617 N N . ASP A 1 74 ? 5.320 -0.335 -0.578 1.00 92.06 74 ASP A N 1
ATOM 618 C CA . ASP A 1 74 ? 5.655 0.458 0.608 1.00 92.06 74 ASP A CA 1
ATOM 619 C C . ASP A 1 74 ? 5.215 1.923 0.477 1.00 92.06 74 ASP A C 1
ATOM 621 O O . ASP A 1 74 ? 4.618 2.478 1.398 1.00 92.06 74 ASP A O 1
ATOM 625 N N . TYR A 1 75 ? 5.462 2.558 -0.672 1.00 92.19 75 TYR A N 1
ATOM 626 C CA . TYR A 1 75 ? 5.155 3.979 -0.867 1.00 92.19 75 TYR A CA 1
ATOM 627 C C . TYR A 1 75 ? 3.682 4.248 -1.185 1.00 92.19 75 TYR A C 1
ATOM 629 O O . TYR A 1 75 ? 3.110 5.211 -0.676 1.00 92.19 75 TYR A O 1
ATOM 637 N N . LEU A 1 76 ? 3.051 3.421 -2.023 1.00 90.62 76 LEU A N 1
ATOM 638 C CA . LEU A 1 76 ? 1.661 3.621 -2.451 1.00 90.62 76 LEU A CA 1
ATOM 639 C C . LEU A 1 76 ? 0.645 3.055 -1.453 1.00 90.62 76 LEU A C 1
ATOM 641 O O . LEU A 1 76 ? -0.528 3.417 -1.510 1.00 90.62 76 LEU A O 1
ATOM 645 N N . GLY A 1 77 ? 1.074 2.175 -0.542 1.00 87.38 77 GLY A N 1
ATOM 646 C CA . GLY A 1 77 ? 0.232 1.664 0.539 1.00 87.38 77 GLY A CA 1
ATOM 647 C C . GLY A 1 77 ? -0.075 2.705 1.620 1.00 87.38 77 GLY A C 1
ATOM 648 O O . GLY A 1 77 ? -1.031 2.542 2.380 1.00 87.38 77 GLY A O 1
ATOM 649 N N . VAL A 1 78 ? 0.705 3.789 1.691 1.00 89.12 78 VAL A N 1
ATOM 650 C CA . VAL A 1 78 ? 0.504 4.855 2.675 1.00 89.12 78 VAL A CA 1
ATOM 651 C C . VAL A 1 78 ? -0.659 5.754 2.236 1.00 89.12 78 VAL A C 1
ATOM 653 O O . VAL A 1 78 ? -0.620 6.329 1.147 1.00 89.12 78 VAL A O 1
ATOM 656 N N . PRO A 1 79 ? -1.701 5.931 3.069 1.00 87.06 79 PRO A N 1
ATOM 657 C CA . PRO A 1 79 ? -2.778 6.854 2.747 1.00 87.06 79 PRO A CA 1
ATOM 658 C C . PRO A 1 79 ? -2.254 8.293 2.704 1.00 87.06 79 PRO A C 1
ATOM 660 O O . PRO A 1 79 ? -1.512 8.727 3.580 1.00 87.06 79 PRO A O 1
ATOM 663 N N . ALA A 1 80 ? -2.711 9.072 1.722 1.00 89.81 80 ALA A N 1
ATOM 664 C CA . ALA A 1 80 ? -2.297 10.469 1.569 1.00 89.81 80 ALA A CA 1
ATOM 665 C C . ALA A 1 80 ? -2.780 11.394 2.707 1.00 89.81 80 ALA A C 1
ATOM 667 O O . ALA A 1 80 ? -2.307 12.520 2.831 1.00 89.81 80 ALA A O 1
ATOM 668 N N . THR A 1 81 ? -3.754 10.955 3.513 1.00 92.31 81 THR A N 1
ATOM 669 C CA . THR A 1 81 ? -4.368 11.752 4.586 1.00 92.31 81 THR A CA 1
ATOM 670 C C . THR A 1 81 ? -4.648 10.898 5.822 1.00 92.31 81 THR A C 1
ATOM 672 O O . THR A 1 81 ? -4.738 9.673 5.733 1.00 92.31 81 THR A O 1
ATOM 675 N N . SER A 1 82 ? -4.860 11.548 6.970 1.00 90.88 82 SER A N 1
ATOM 676 C CA . SER A 1 82 ? -5.324 10.916 8.215 1.00 90.88 82 SER A CA 1
ATOM 677 C C . SER A 1 82 ? -6.800 10.500 8.185 1.00 90.88 82 SER A C 1
ATOM 679 O O . SER A 1 82 ? -7.242 9.777 9.078 1.00 90.88 82 SER A O 1
ATOM 681 N N . ALA A 1 83 ? -7.565 10.894 7.159 1.00 89.56 83 ALA A N 1
ATOM 682 C CA . ALA A 1 83 ? -9.008 10.663 7.079 1.00 89.56 83 ALA A CA 1
ATOM 683 C C . ALA A 1 83 ? -9.436 9.187 7.264 1.00 89.56 83 ALA A C 1
ATOM 685 O O . ALA A 1 83 ? -10.452 8.945 7.923 1.00 89.56 83 ALA A O 1
ATOM 686 N N . PRO A 1 84 ? -8.707 8.170 6.751 1.00 86.56 84 PRO A N 1
ATOM 687 C CA . PRO A 1 84 ? -9.032 6.772 7.029 1.00 86.56 84 PRO A CA 1
ATOM 688 C C . PRO A 1 84 ? -8.908 6.419 8.516 1.00 86.56 84 PRO A C 1
ATOM 690 O O . PRO A 1 84 ? -9.786 5.748 9.058 1.00 86.56 84 PRO A O 1
ATOM 693 N N . ALA A 1 85 ? -7.861 6.905 9.188 1.00 87.00 85 ALA A N 1
ATOM 694 C CA . ALA A 1 85 ? -7.665 6.685 10.617 1.00 87.00 85 ALA A CA 1
ATOM 695 C C . ALA A 1 85 ? -8.743 7.410 11.436 1.00 87.00 85 ALA A C 1
ATOM 697 O O . ALA A 1 85 ? -9.364 6.804 12.306 1.00 87.00 85 ALA A O 1
ATOM 698 N N . GLU A 1 86 ? -9.045 8.667 11.106 1.00 88.31 86 GLU A N 1
ATOM 699 C CA . GLU A 1 86 ? -10.118 9.444 11.742 1.00 88.31 86 GLU A CA 1
ATOM 700 C C . GLU A 1 86 ? -11.485 8.773 11.594 1.00 88.31 86 GLU A C 1
ATOM 702 O O . GLU A 1 86 ? -12.251 8.722 12.552 1.00 88.31 86 GLU A O 1
ATOM 707 N N . ARG A 1 87 ? -11.785 8.186 10.429 1.00 87.88 87 ARG A N 1
ATOM 708 C CA . ARG A 1 87 ? -13.022 7.420 10.220 1.00 87.88 87 ARG A CA 1
ATOM 709 C C . ARG A 1 87 ? -13.091 6.197 11.134 1.00 87.88 87 ARG A C 1
ATOM 711 O O . ARG A 1 87 ? -14.157 5.907 11.679 1.00 87.88 87 ARG A O 1
ATOM 718 N N . ILE A 1 88 ? -11.974 5.489 11.313 1.00 86.06 88 ILE A N 1
ATOM 719 C CA . ILE A 1 88 ? -11.897 4.362 12.249 1.00 86.06 88 ILE A CA 1
ATOM 720 C C . ILE A 1 88 ? -12.137 4.868 13.674 1.00 86.06 88 ILE A C 1
ATOM 722 O O . ILE A 1 88 ? -13.027 4.349 14.341 1.00 86.06 88 ILE A O 1
ATOM 726 N N . PHE A 1 89 ? -11.443 5.917 14.119 1.00 84.25 89 PHE A N 1
ATOM 727 C CA . PHE A 1 89 ? -11.615 6.472 15.466 1.00 84.25 89 PHE A CA 1
ATOM 728 C C . PHE A 1 89 ? -13.016 7.031 15.720 1.00 84.25 89 PHE A C 1
ATOM 730 O O . PHE A 1 89 ? -13.584 6.804 16.784 1.00 84.25 89 PHE A O 1
ATOM 737 N N . SER A 1 90 ? -13.621 7.687 14.734 1.00 86.25 90 SER A N 1
ATOM 738 C CA . SER A 1 90 ? -15.008 8.140 14.819 1.00 86.25 90 SER A CA 1
ATOM 739 C C . SER A 1 90 ? -15.957 6.955 15.007 1.00 86.25 90 SER A C 1
ATOM 741 O O . SER A 1 90 ? -16.795 6.981 15.901 1.00 86.25 90 SER A O 1
ATOM 743 N N . SER A 1 91 ? -15.763 5.862 14.262 1.00 81.75 91 SER A N 1
ATOM 744 C CA . SER A 1 91 ? -16.550 4.636 14.455 1.00 81.75 91 SER A CA 1
ATOM 745 C C . SER A 1 91 ? -16.245 3.897 15.766 1.00 81.75 91 SER A C 1
ATOM 747 O O . SER A 1 91 ? -17.050 3.081 16.216 1.00 81.75 91 SER A O 1
ATOM 749 N N . ALA A 1 92 ? -15.086 4.158 16.380 1.00 79.88 92 ALA A N 1
ATOM 750 C CA . ALA A 1 92 ? -14.723 3.626 17.690 1.00 79.88 92 ALA A CA 1
ATOM 751 C C . ALA A 1 92 ? -15.558 4.263 18.800 1.00 79.88 92 ALA A C 1
ATOM 753 O O . ALA A 1 92 ? -15.893 3.580 19.764 1.00 79.88 92 ALA A O 1
ATOM 754 N N . ALA A 1 93 ? -15.940 5.534 18.647 1.00 76.56 93 ALA A N 1
ATOM 755 C CA . ALA A 1 93 ? -16.804 6.221 19.602 1.00 76.56 93 ALA A CA 1
ATOM 756 C C . ALA A 1 93 ? -18.163 5.511 19.767 1.00 76.56 93 ALA A C 1
ATOM 758 O O . ALA A 1 93 ? -18.673 5.431 20.879 1.00 76.56 93 ALA A O 1
ATOM 759 N N . ASP A 1 94 ? -18.698 4.893 18.707 1.00 74.94 94 ASP A N 1
ATOM 760 C CA . ASP A 1 94 ? -19.919 4.075 18.798 1.00 74.94 94 ASP A CA 1
ATOM 761 C C . ASP A 1 94 ? -19.716 2.787 19.620 1.00 74.94 94 ASP A C 1
ATOM 763 O O . ASP A 1 94 ? -20.646 2.273 20.243 1.00 74.94 94 ASP A O 1
ATOM 767 N N . VAL A 1 95 ? -18.501 2.228 19.609 1.00 73.19 95 VAL A N 1
ATOM 768 C CA . VAL A 1 95 ? -18.149 1.026 20.388 1.00 73.19 95 VAL A CA 1
ATOM 769 C C . VAL A 1 95 ? -17.922 1.390 21.858 1.00 73.19 95 VAL A C 1
ATOM 771 O O . VAL A 1 95 ? -18.312 0.633 22.749 1.00 73.19 95 VAL A O 1
ATOM 774 N N . ILE A 1 96 ? -17.337 2.562 22.105 1.00 73.50 96 ILE A N 1
ATOM 775 C CA . ILE A 1 96 ? -17.068 3.137 23.426 1.00 73.50 96 ILE A CA 1
ATOM 776 C C . ILE A 1 96 ? -18.218 4.090 23.795 1.00 73.50 96 ILE A C 1
ATOM 778 O O . ILE A 1 96 ? -18.046 5.296 23.948 1.00 73.50 96 ILE A O 1
ATOM 782 N N . THR A 1 97 ? -19.429 3.552 23.909 1.00 69.12 97 THR A N 1
ATOM 783 C CA . THR A 1 97 ? -20.583 4.306 24.424 1.00 69.12 97 THR A CA 1
ATOM 784 C C . THR A 1 97 ? -20.512 4.443 25.950 1.00 69.12 97 THR A C 1
ATOM 786 O O . THR A 1 97 ? -19.828 3.662 26.612 1.00 69.12 97 THR A O 1
ATOM 789 N N . TYR A 1 98 ? -21.216 5.428 26.526 1.00 62.84 98 TYR A N 1
ATOM 790 C CA . TYR A 1 98 ? -21.198 5.727 27.972 1.00 62.84 98 TYR A CA 1
ATOM 791 C C . TYR A 1 98 ? -21.484 4.487 28.845 1.00 62.84 98 TYR A C 1
ATOM 793 O O . TYR A 1 98 ? -20.786 4.246 29.827 1.00 62.84 98 TYR A O 1
ATOM 801 N N . ASP A 1 99 ? -22.404 3.623 28.405 1.00 62.44 99 ASP A N 1
ATOM 802 C CA . ASP A 1 99 ? -22.773 2.375 29.093 1.00 62.44 99 ASP A CA 1
ATOM 803 C C . ASP A 1 99 ? -21.706 1.265 28.993 1.00 62.44 99 ASP A C 1
ATOM 805 O O . ASP A 1 99 ? -21.773 0.254 29.691 1.00 62.44 99 ASP A O 1
ATOM 809 N N . ARG A 1 100 ? -20.706 1.435 28.118 1.00 64.69 100 ARG A N 1
ATOM 810 C CA . ARG A 1 100 ? -19.613 0.485 27.851 1.00 64.69 100 ARG A CA 1
ATOM 811 C C . ARG A 1 100 ? -18.227 1.049 28.181 1.00 64.69 100 ARG A C 1
ATOM 813 O O . ARG A 1 100 ? -17.218 0.435 27.832 1.00 64.69 100 ARG A O 1
ATOM 820 N N . ALA A 1 101 ? -18.156 2.167 28.904 1.00 66.94 101 ALA A N 1
ATOM 821 C CA . ALA A 1 101 ? -16.905 2.847 29.257 1.00 66.94 101 ALA A CA 1
ATOM 822 C C . ALA A 1 101 ? -15.961 2.029 30.172 1.00 66.94 101 ALA A C 1
ATOM 824 O O . ALA A 1 101 ? -14.820 2.429 30.381 1.00 66.94 101 ALA A O 1
ATOM 825 N N . SER A 1 102 ? -16.405 0.878 30.696 1.00 76.12 102 SER A N 1
ATOM 826 C CA . SER A 1 102 ? -15.585 -0.042 31.505 1.00 76.12 102 SER A CA 1
ATOM 827 C C . SER A 1 102 ? -14.835 -1.110 30.686 1.00 76.12 102 SER A C 1
ATOM 829 O O . SER A 1 102 ? -14.196 -1.988 31.269 1.00 76.12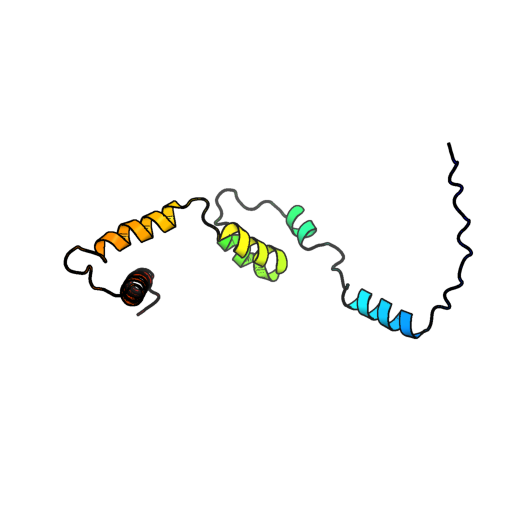 102 SER A O 1
ATOM 831 N N . LEU A 1 103 ? -14.931 -1.101 29.353 1.00 80.00 103 LEU A N 1
ATOM 832 C CA . LEU A 1 103 ? -14.199 -2.051 28.511 1.00 80.00 103 LEU A CA 1
ATOM 833 C C . LEU A 1 103 ? -12.691 -1.776 28.555 1.00 80.00 103 LEU A C 1
ATOM 835 O O . LEU A 1 103 ? -12.253 -0.637 28.406 1.00 80.00 103 LEU A O 1
ATOM 839 N N . ALA A 1 104 ? -11.895 -2.838 28.683 1.00 86.38 104 ALA A N 1
ATOM 840 C CA . ALA A 1 104 ? -10.450 -2.728 28.551 1.00 86.38 104 ALA A CA 1
ATOM 841 C C . ALA A 1 104 ? -10.073 -2.302 27.113 1.00 86.38 104 ALA A C 1
ATOM 843 O O . ALA A 1 104 ? -10.740 -2.731 26.158 1.00 86.38 104 ALA A O 1
ATOM 844 N N . PRO A 1 105 ? -9.007 -1.502 26.921 1.00 85.25 105 PRO A N 1
ATOM 845 C CA . PRO A 1 105 ? -8.545 -1.078 25.595 1.00 85.25 105 PRO A CA 1
ATOM 846 C C . PRO A 1 105 ? -8.301 -2.244 24.626 1.00 85.25 105 PRO A C 1
ATOM 848 O O . PRO A 1 105 ? -8.556 -2.137 23.424 1.00 85.25 105 PRO A O 1
ATOM 851 N N . GLU A 1 106 ? -7.843 -3.379 25.147 1.00 88.56 106 GLU A N 1
ATOM 852 C CA . GLU A 1 106 ? -7.608 -4.615 24.405 1.00 88.56 106 GLU A CA 1
ATOM 853 C C . GLU A 1 106 ? -8.916 -5.173 23.837 1.00 88.56 106 GLU A C 1
ATOM 855 O O . GLU A 1 106 ? -8.977 -5.542 22.662 1.00 88.56 106 GLU A O 1
ATOM 860 N N . THR A 1 107 ? -9.982 -5.171 24.641 1.00 87.75 107 THR A N 1
ATOM 861 C CA . THR A 1 107 ? -11.311 -5.632 24.227 1.00 87.75 107 THR A CA 1
ATOM 862 C C . THR A 1 107 ? -11.899 -4.716 23.162 1.00 87.75 107 THR A C 1
ATOM 864 O O . THR A 1 107 ? -12.451 -5.202 22.177 1.00 87.75 107 THR A O 1
ATOM 867 N N . VAL A 1 108 ? -11.740 -3.396 23.304 1.00 86.44 108 VAL A N 1
ATOM 868 C CA . VAL A 1 108 ? -12.181 -2.435 22.281 1.00 86.44 108 VAL A CA 1
ATOM 869 C C . VAL A 1 108 ? -11.465 -2.704 20.960 1.00 86.44 108 VAL A C 1
ATOM 871 O O . VAL A 1 108 ? -12.123 -2.844 19.929 1.00 86.44 108 VAL A O 1
ATOM 874 N N . ARG A 1 109 ? -10.135 -2.858 20.985 1.00 88.38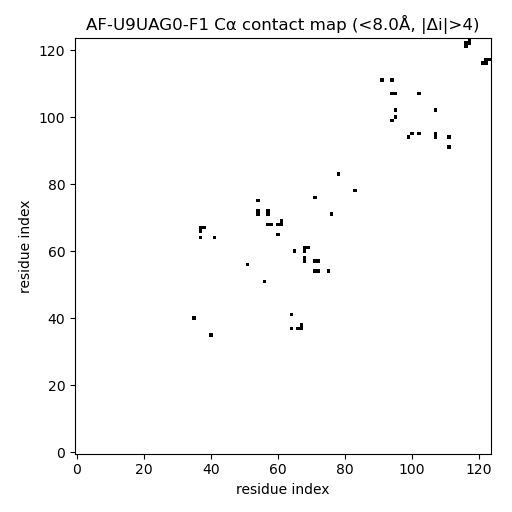 109 ARG A N 1
ATOM 875 C CA . ARG A 1 109 ? -9.342 -3.182 19.791 1.00 88.38 109 ARG A CA 1
ATOM 876 C C . ARG A 1 109 ? -9.829 -4.471 19.129 1.00 88.38 109 ARG A C 1
ATOM 878 O O . ARG A 1 109 ? -10.068 -4.471 17.926 1.00 88.38 109 ARG A O 1
ATOM 885 N N . ALA A 1 110 ? -10.021 -5.538 19.906 1.00 90.81 110 ALA A N 1
ATOM 886 C CA . ALA A 1 110 ? -10.496 -6.822 19.395 1.00 90.81 110 ALA A CA 1
ATOM 887 C C . ALA A 1 110 ? -11.876 -6.703 18.726 1.00 90.81 110 ALA A C 1
ATOM 889 O O . ALA A 1 110 ? -12.061 -7.194 17.615 1.00 90.81 110 ALA A O 1
ATOM 890 N N . VAL A 1 111 ? -12.821 -5.994 19.352 1.00 88.88 111 VAL A N 1
ATOM 891 C CA . VAL A 1 111 ? -14.159 -5.753 18.787 1.00 88.88 111 VAL A CA 1
ATOM 892 C C . VAL A 1 111 ? -14.080 -4.943 17.492 1.00 88.88 111 VAL A C 1
ATOM 894 O O . VAL A 1 111 ? -14.771 -5.267 16.525 1.00 88.88 111 VAL A O 1
ATOM 897 N N . MET A 1 112 ? -13.234 -3.911 17.440 1.00 88.81 112 MET A N 1
ATOM 898 C CA . MET A 1 112 ? -13.048 -3.111 16.228 1.00 88.81 112 MET A CA 1
ATOM 899 C C . MET A 1 112 ? -12.443 -3.925 15.081 1.00 88.81 112 MET A C 1
ATOM 901 O O . MET A 1 112 ? -12.960 -3.861 13.965 1.00 88.81 112 MET A O 1
ATOM 905 N N . CYS A 1 113 ? -11.400 -4.715 15.353 1.00 90.12 113 CYS A N 1
ATOM 906 C CA . CYS A 1 113 ? -10.797 -5.617 14.372 1.00 90.12 113 CYS A CA 1
ATOM 907 C C . CYS A 1 113 ? -11.813 -6.648 13.875 1.00 90.12 113 CYS A C 1
ATOM 909 O O . CYS A 1 113 ? -12.000 -6.774 12.670 1.00 90.12 113 CYS A O 1
ATOM 911 N N . LEU A 1 114 ? -12.535 -7.309 14.785 1.00 90.62 114 LEU A N 1
ATOM 912 C CA . LEU A 1 114 ? -13.546 -8.308 14.441 1.00 90.62 114 LEU A CA 1
ATOM 913 C C . LEU A 1 114 ? -14.653 -7.716 13.559 1.00 90.62 114 LEU A C 1
ATOM 915 O O . LEU A 1 114 ? -14.990 -8.277 12.519 1.00 90.62 114 LEU A O 1
ATOM 919 N N . LYS A 1 115 ? -15.177 -6.540 13.928 1.00 87.94 115 LYS A N 1
ATOM 920 C CA . LYS A 1 115 ? -16.185 -5.815 13.139 1.00 87.94 115 LYS A CA 1
ATOM 921 C C . LYS A 1 115 ? -15.656 -5.436 11.755 1.00 87.94 115 LYS A C 1
ATOM 923 O O . LYS A 1 115 ? -16.410 -5.487 10.785 1.00 87.94 115 LYS A O 1
ATOM 928 N N . HIS A 1 116 ? -14.393 -5.024 11.655 1.00 88.88 116 HIS A N 1
ATOM 929 C CA . HIS A 1 116 ? -13.771 -4.691 10.376 1.00 88.88 116 HIS A CA 1
ATOM 930 C C . HIS A 1 116 ? -13.588 -5.934 9.498 1.00 88.88 116 HIS A C 1
ATOM 932 O O . HIS A 1 116 ? -14.041 -5.923 8.359 1.00 88.88 116 HIS A O 1
ATOM 938 N N . TRP A 1 117 ? -13.013 -7.010 10.042 1.00 92.19 117 TRP A N 1
ATOM 939 C CA . TRP A 1 117 ? -12.761 -8.263 9.326 1.00 92.19 117 TRP A CA 1
ATOM 940 C C . TRP A 1 117 ? -14.033 -8.942 8.830 1.00 92.19 117 TRP A C 1
ATOM 942 O O . TRP A 1 117 ? -14.068 -9.420 7.698 1.00 92.19 117 TRP A O 1
ATOM 952 N N . PHE A 1 118 ? -15.097 -8.922 9.636 1.00 90.62 118 PHE A N 1
ATOM 953 C CA . PHE A 1 118 ? -16.406 -9.421 9.218 1.00 90.62 118 PHE A CA 1
ATOM 954 C C . PHE A 1 118 ? -16.960 -8.618 8.031 1.00 90.62 118 PHE A C 1
ATOM 956 O O . PHE A 1 118 ? -17.450 -9.176 7.057 1.00 90.62 118 PHE A O 1
ATOM 963 N N . ARG A 1 119 ? -16.827 -7.284 8.058 1.00 87.31 119 ARG A N 1
ATOM 964 C CA . ARG A 1 119 ? -17.272 -6.417 6.952 1.00 87.31 119 ARG A CA 1
ATOM 965 C C . ARG A 1 119 ? -16.407 -6.534 5.701 1.00 87.31 119 ARG A C 1
ATOM 967 O O . ARG A 1 119 ? -16.909 -6.271 4.613 1.00 87.31 119 ARG A O 1
ATOM 974 N N . SER A 1 120 ? -15.126 -6.860 5.851 1.00 88.81 120 SER A N 1
ATOM 975 C CA . SER A 1 120 ? -14.207 -7.061 4.732 1.00 88.81 120 SER A CA 1
ATOM 976 C C . SER A 1 120 ? -14.251 -8.482 4.162 1.00 88.81 120 SER A C 1
ATOM 978 O O . SER A 1 120 ? -13.502 -8.754 3.232 1.00 88.81 120 SER A O 1
ATOM 980 N N . GLY A 1 121 ? -15.084 -9.381 4.709 1.00 89.25 121 GLY A N 1
ATOM 981 C CA . GLY A 1 121 ? -15.188 -10.773 4.256 1.00 89.25 121 GLY A CA 1
ATOM 982 C C . GLY A 1 121 ? -13.925 -11.597 4.514 1.00 89.25 121 GLY A C 1
ATOM 983 O O . GLY A 1 121 ? -13.601 -12.488 3.742 1.00 89.25 121 GLY A O 1
ATOM 984 N N . VAL A 1 122 ? -13.162 -11.253 5.557 1.00 89.69 122 VAL A N 1
ATOM 985 C CA . VAL A 1 122 ? -11.959 -12.009 5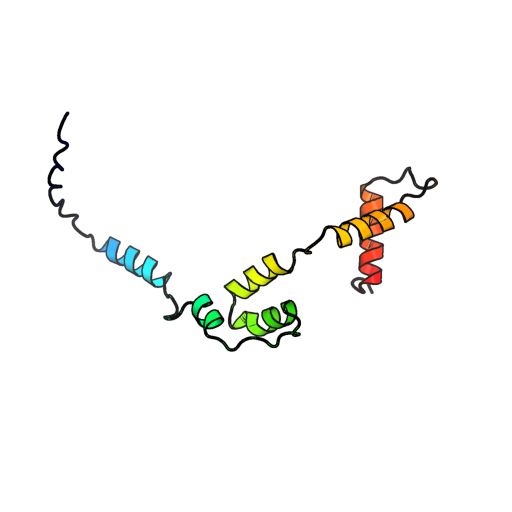.966 1.00 89.69 122 VAL A CA 1
ATOM 986 C C . VAL A 1 122 ? -12.330 -13.187 6.874 1.00 89.69 122 VAL A C 1
ATOM 988 O O . VAL A 1 122 ? -11.565 -14.138 6.999 1.00 89.69 122 VAL A O 1
ATOM 991 N N . LEU A 1 123 ? -13.494 -13.109 7.521 1.00 80.19 123 LEU A N 1
ATOM 992 C CA . LEU A 1 123 ? -14.072 -14.163 8.345 1.00 80.19 123 LEU A CA 1
ATOM 993 C C . LEU A 1 123 ? -15.378 -14.611 7.679 1.00 80.19 123 LEU A C 1
ATOM 995 O O . LEU A 1 123 ? -16.249 -13.763 7.473 1.00 80.19 123 LEU A O 1
ATOM 999 N N . ASP A 1 124 ? -15.463 -15.902 7.348 1.00 64.19 124 ASP A N 1
ATOM 1000 C CA . ASP A 1 124 ? -16.671 -16.585 6.856 1.00 64.19 124 ASP A CA 1
ATOM 1001 C C . ASP A 1 124 ? -17.597 -17.002 8.012 1.00 64.19 124 ASP A C 1
ATOM 1003 O O . ASP A 1 124 ? -17.078 -17.469 9.058 1.00 64.19 124 ASP A O 1
#

Sequence (124 aa):
MTLYAPQETQNTNIEYNSSDEDLVSHISKWRRIETVSEFDRYLNADRAQALCDTLNWWKRHEEEYPNLSNMAKDYLGVPATSAPAERIFSSAADVITYDRASLAPETVRAVMCLKHWFRSGVLD

Mean predicted aligned error: 15.31 Å